Protein AF-B7R2S5-F1 (afdb_monomer)

Structure (mmCIF, N/CA/C/O backbone):
data_AF-B7R2S5-F1
#
_entry.id   AF-B7R2S5-F1
#
loop_
_atom_site.group_PDB
_atom_site.id
_atom_site.type_symbol
_atom_site.label_atom_id
_atom_site.label_alt_id
_atom_site.label_comp_id
_atom_site.label_asym_id
_atom_site.label_entity_id
_atom_site.label_seq_id
_atom_site.pdbx_PDB_ins_code
_atom_site.Cartn_x
_atom_site.Cartn_y
_atom_site.Cartn_z
_atom_site.occupancy
_atom_site.B_iso_or_equiv
_atom_site.auth_seq_id
_atom_site.auth_comp_id
_atom_site.auth_asym_id
_atom_site.auth_atom_id
_atom_site.pdbx_PDB_model_num
ATOM 1 N N . MET A 1 1 ? -10.921 -23.967 14.530 1.00 47.44 1 MET A N 1
ATOM 2 C CA . MET A 1 1 ? -10.074 -22.912 13.926 1.00 47.44 1 MET A CA 1
ATOM 3 C C . MET A 1 1 ? -9.802 -21.869 15.002 1.00 47.44 1 MET A C 1
ATOM 5 O O . MET A 1 1 ? -10.747 -21.519 15.691 1.00 47.44 1 MET A O 1
ATOM 9 N N . ARG A 1 2 ? -8.548 -21.442 15.227 1.00 53.00 2 ARG A N 1
ATOM 10 C CA . ARG A 1 2 ? -8.240 -20.373 16.201 1.00 53.00 2 ARG A CA 1
ATOM 11 C C . ARG A 1 2 ? -8.886 -19.071 15.722 1.00 53.00 2 ARG A C 1
ATOM 13 O O . ARG A 1 2 ? -8.655 -18.687 14.579 1.00 53.00 2 ARG A O 1
ATOM 20 N N . GLU A 1 3 ? -9.670 -18.413 16.570 1.00 68.69 3 GLU A N 1
ATOM 21 C CA . GLU A 1 3 ? -10.206 -17.089 16.256 1.00 68.69 3 GLU A CA 1
ATOM 22 C C . GLU A 1 3 ? -9.052 -16.096 16.074 1.00 68.69 3 GLU A C 1
ATOM 24 O O . GLU A 1 3 ? -8.161 -15.973 16.920 1.00 68.69 3 GLU A O 1
ATOM 29 N N . LEU A 1 4 ? -9.025 -15.430 14.919 1.00 73.31 4 LEU A N 1
ATOM 30 C CA . LEU A 1 4 ? -8.061 -14.374 14.638 1.00 73.31 4 LEU A CA 1
ATOM 31 C C . LEU A 1 4 ? -8.417 -13.150 15.474 1.00 73.31 4 LEU A C 1
ATOM 33 O O . LEU A 1 4 ? -9.534 -12.639 15.376 1.00 73.31 4 LEU A O 1
ATOM 37 N N . LYS A 1 5 ? -7.4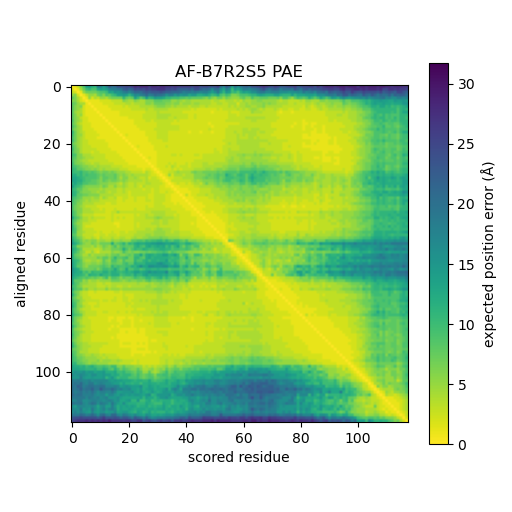42 -12.664 16.245 1.00 86.44 5 LYS A N 1
ATOM 38 C CA . LYS A 1 5 ? -7.582 -11.431 17.017 1.00 86.44 5 LYS A CA 1
ATOM 39 C C . LYS A 1 5 ? -7.958 -10.248 16.098 1.00 86.44 5 LYS A C 1
ATOM 41 O O . LYS A 1 5 ? -7.408 -10.176 14.989 1.00 86.44 5 LYS A O 1
ATOM 46 N N . PRO A 1 6 ? -8.843 -9.327 16.524 1.00 85.94 6 PRO A N 1
ATOM 47 C CA . PRO A 1 6 ? -9.245 -8.156 15.735 1.00 85.94 6 PRO A CA 1
ATOM 48 C C . PRO A 1 6 ? -8.066 -7.327 15.205 1.00 85.94 6 PRO A C 1
ATOM 50 O O . PRO A 1 6 ? -8.102 -6.837 14.078 1.00 85.94 6 PRO A O 1
ATOM 53 N N . GLU A 1 7 ? -6.965 -7.245 15.955 1.00 87.38 7 GLU A N 1
ATOM 54 C CA . GLU A 1 7 ? -5.748 -6.531 15.550 1.00 87.38 7 GLU A CA 1
ATOM 55 C C . GLU A 1 7 ? -5.102 -7.160 14.311 1.00 87.38 7 GLU A C 1
ATOM 57 O O . GLU A 1 7 ? -4.684 -6.454 13.392 1.00 87.38 7 GLU A O 1
ATOM 62 N N . ASN A 1 8 ? -5.067 -8.493 14.250 1.00 89.81 8 ASN A N 1
ATOM 63 C CA . ASN A 1 8 ? -4.498 -9.216 13.116 1.00 89.81 8 ASN A CA 1
ATOM 64 C C . ASN A 1 8 ? -5.384 -9.073 11.877 1.00 89.81 8 ASN A C 1
ATOM 66 O O . ASN A 1 8 ? -4.869 -8.898 10.774 1.00 89.81 8 ASN A O 1
ATOM 70 N N . LYS A 1 9 ? -6.711 -9.114 12.053 1.00 89.69 9 LYS A N 1
ATOM 71 C CA . LYS A 1 9 ? -7.673 -8.872 10.967 1.00 89.69 9 LYS A CA 1
ATOM 72 C C . LY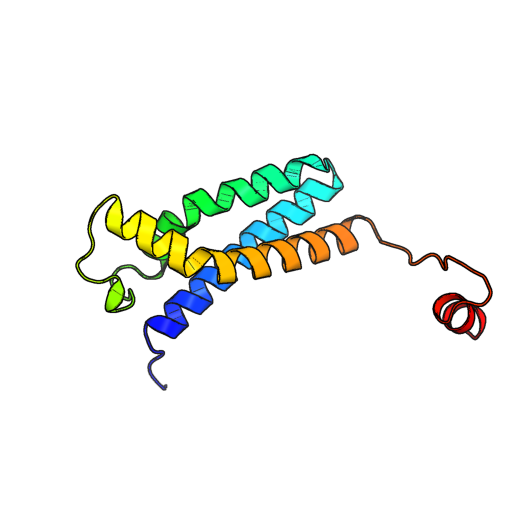S A 1 9 ? -7.519 -7.459 10.405 1.00 89.69 9 LYS A C 1
ATOM 74 O O . LYS A 1 9 ? -7.494 -7.284 9.186 1.00 89.69 9 LYS A O 1
ATOM 79 N N . PHE A 1 10 ? -7.347 -6.466 11.279 1.00 92.81 10 PHE A N 1
ATOM 80 C CA . PHE A 1 10 ? -7.081 -5.089 10.877 1.00 92.81 10 PHE A CA 1
ATOM 81 C C . PHE A 1 10 ? -5.782 -4.971 10.081 1.00 92.81 10 PHE A C 1
ATOM 83 O O . PHE A 1 10 ? -5.801 -4.455 8.965 1.00 92.81 10 PHE A O 1
ATOM 90 N N . ALA A 1 11 ? -4.675 -5.498 10.609 1.00 92.75 11 ALA A N 1
ATOM 91 C CA . ALA A 1 11 ? -3.382 -5.461 9.931 1.00 92.75 11 ALA A CA 1
ATOM 92 C C . ALA A 1 11 ? -3.450 -6.121 8.545 1.00 92.75 11 ALA A C 1
ATOM 94 O O . ALA A 1 11 ? -3.050 -5.513 7.557 1.00 92.75 11 ALA A O 1
ATOM 95 N N . LEU A 1 12 ? -4.046 -7.314 8.450 1.00 93.62 12 LEU A N 1
ATOM 96 C CA . LEU A 1 12 ? -4.241 -8.022 7.181 1.00 93.62 12 LEU A CA 1
ATOM 97 C C . LEU A 1 12 ? -5.079 -7.220 6.183 1.00 93.62 12 LEU A C 1
ATOM 99 O O . LEU A 1 12 ? -4.738 -7.168 5.005 1.00 93.62 12 LEU A O 1
ATOM 103 N N . THR A 1 13 ? -6.144 -6.564 6.644 1.00 94.56 13 THR A N 1
ATOM 104 C CA . THR A 1 13 ? -6.994 -5.718 5.791 1.00 94.56 13 THR A CA 1
ATOM 105 C C . THR A 1 13 ? -6.212 -4.524 5.246 1.00 94.56 13 THR A C 1
ATOM 107 O O . THR A 1 13 ? -6.308 -4.203 4.063 1.00 94.56 13 THR A O 1
ATOM 110 N N . VAL A 1 14 ? -5.393 -3.891 6.088 1.00 95.62 14 VAL A N 1
ATOM 111 C CA . VAL A 1 14 ? -4.525 -2.774 5.695 1.00 95.62 14 VAL A CA 1
ATOM 112 C C . VAL A 1 14 ? -3.463 -3.222 4.690 1.00 95.62 14 VAL A C 1
ATOM 114 O O . VAL A 1 14 ? -3.240 -2.535 3.694 1.00 95.62 14 VAL A O 1
ATOM 117 N N . TYR A 1 15 ? -2.834 -4.376 4.912 1.00 96.06 15 TYR A N 1
ATOM 118 C CA . TYR A 1 15 ? -1.846 -4.948 3.995 1.00 96.06 15 TYR A CA 1
ATOM 119 C C . TYR A 1 15 ? -2.462 -5.307 2.647 1.00 96.06 15 TYR A C 1
ATOM 121 O O . TYR A 1 15 ? -1.891 -4.987 1.606 1.00 96.06 15 TYR A O 1
ATOM 129 N N . LEU A 1 16 ? -3.652 -5.911 2.659 1.00 96.00 16 LEU A N 1
ATOM 130 C CA . LEU A 1 16 ? -4.411 -6.213 1.452 1.00 96.00 16 LEU A CA 1
ATOM 131 C C . LEU A 1 16 ? -4.721 -4.934 0.671 1.00 96.00 16 LEU A C 1
ATOM 133 O O . LEU A 1 16 ? -4.505 -4.891 -0.539 1.00 96.00 16 LEU A O 1
ATOM 137 N N . TRP A 1 17 ? -5.171 -3.880 1.357 1.00 96.69 17 TRP A N 1
ATOM 138 C CA . TRP A 1 17 ? -5.427 -2.598 0.710 1.00 96.69 17 TRP A CA 1
ATOM 139 C C . TRP A 1 17 ? -4.158 -1.999 0.107 1.00 96.69 17 TRP A C 1
ATOM 141 O O . TRP A 1 17 ? -4.169 -1.611 -1.057 1.00 96.69 17 TRP A O 1
ATOM 151 N N . GLY A 1 18 ? -3.055 -1.987 0.862 1.00 96.50 18 GLY A N 1
ATOM 152 C CA . GLY A 1 18 ? -1.756 -1.513 0.382 1.00 96.50 18 GLY A CA 1
ATOM 153 C C . GLY A 1 18 ? -1.263 -2.289 -0.840 1.00 96.50 18 GLY A C 1
ATOM 154 O O . GLY A 1 18 ? -0.757 -1.689 -1.783 1.00 96.50 18 GLY A O 1
ATOM 155 N N . ALA A 1 19 ? -1.469 -3.606 -0.874 1.00 96.75 19 ALA A N 1
ATOM 156 C CA . ALA A 1 19 ? -1.133 -4.429 -2.030 1.00 96.75 19 ALA A CA 1
ATOM 157 C C . ALA A 1 19 ? -1.984 -4.067 -3.257 1.00 96.75 19 ALA A C 1
ATOM 159 O O . ALA A 1 19 ? -1.431 -3.835 -4.329 1.00 96.75 19 ALA A O 1
ATOM 160 N N . ILE A 1 20 ? -3.309 -3.950 -3.103 1.00 95.81 20 ILE A N 1
ATOM 161 C CA . ILE A 1 20 ? -4.220 -3.573 -4.198 1.00 95.81 20 ILE A CA 1
ATOM 162 C C . ILE A 1 20 ? -3.849 -2.197 -4.755 1.00 95.81 20 ILE A C 1
ATOM 164 O O . ILE A 1 20 ? -3.660 -2.045 -5.964 1.00 95.81 20 ILE A O 1
ATOM 168 N N . THR A 1 21 ? -3.700 -1.192 -3.887 1.00 96.12 21 THR A N 1
ATOM 169 C CA . THR A 1 21 ? -3.336 0.161 -4.320 1.00 96.12 21 THR A CA 1
ATOM 170 C C . THR A 1 21 ? -1.941 0.190 -4.929 1.00 96.12 21 THR A C 1
ATOM 172 O O . THR A 1 21 ? -1.723 0.924 -5.888 1.00 96.12 21 THR A O 1
ATOM 175 N N . GLY A 1 22 ? -1.004 -0.614 -4.419 1.00 96.06 22 GLY A N 1
ATOM 176 C CA . GLY A 1 22 ? 0.348 -0.742 -4.958 1.00 96.06 22 GLY A CA 1
ATOM 177 C C . GLY A 1 22 ? 0.368 -1.346 -6.360 1.00 96.06 22 GLY A C 1
ATOM 178 O O . GLY A 1 22 ? 1.030 -0.810 -7.242 1.00 96.06 22 GLY A O 1
ATOM 179 N N . VAL A 1 23 ? -0.415 -2.397 -6.609 1.00 95.88 23 VAL A N 1
ATOM 180 C CA . VAL A 1 23 ? -0.548 -3.003 -7.945 1.00 95.88 23 VAL A CA 1
ATOM 181 C C . VAL A 1 23 ? -1.123 -2.002 -8.945 1.00 95.88 23 VAL A C 1
ATOM 183 O O . VAL A 1 23 ? -0.556 -1.824 -10.021 1.00 95.88 23 VAL A O 1
ATOM 186 N N . ILE A 1 24 ? -2.205 -1.305 -8.583 1.00 94.44 24 ILE A N 1
ATOM 187 C CA . ILE A 1 24 ? -2.822 -0.280 -9.442 1.00 94.44 24 ILE A CA 1
ATOM 188 C C . ILE A 1 24 ? -1.820 0.846 -9.734 1.00 94.44 24 ILE A C 1
ATOM 190 O O . ILE A 1 24 ? -1.631 1.228 -10.886 1.00 94.44 24 ILE A O 1
ATOM 194 N N . SER A 1 25 ? -1.152 1.342 -8.692 1.00 95.19 25 SER A N 1
ATOM 195 C CA . SER A 1 25 ? -0.122 2.380 -8.772 1.00 95.19 25 SER A CA 1
ATOM 196 C C . SER A 1 25 ? 1.010 1.981 -9.724 1.00 95.19 25 SER A C 1
ATOM 198 O O . SER A 1 25 ? 1.297 2.702 -10.676 1.00 95.19 25 SER A O 1
ATOM 200 N N . GLY A 1 26 ? 1.601 0.799 -9.524 1.00 94.12 26 GLY A N 1
ATOM 201 C CA . GLY A 1 26 ? 2.702 0.297 -10.345 1.00 94.12 26 GLY A CA 1
ATOM 202 C C . GLY A 1 26 ? 2.300 0.065 -11.800 1.00 94.12 26 GLY A C 1
ATOM 203 O O . GLY A 1 26 ? 3.025 0.485 -12.699 1.00 94.12 26 GLY A O 1
ATOM 204 N N . ALA A 1 27 ? 1.125 -0.526 -12.040 1.00 94.44 27 ALA A N 1
ATOM 205 C CA . ALA A 1 27 ? 0.619 -0.787 -13.388 1.00 94.44 27 ALA A CA 1
ATOM 206 C C . ALA A 1 27 ? 0.385 0.510 -14.178 1.00 94.44 27 ALA A C 1
ATOM 208 O O . ALA A 1 27 ? 0.774 0.611 -15.341 1.00 94.44 27 ALA A O 1
ATOM 209 N N . LEU A 1 28 ? -0.200 1.531 -13.544 1.00 93.94 28 LEU A N 1
ATOM 210 C CA . LEU A 1 28 ? -0.390 2.839 -14.175 1.00 93.94 28 LEU A CA 1
ATOM 211 C C . LEU A 1 28 ? 0.942 3.575 -14.389 1.00 93.94 28 LEU A C 1
ATOM 213 O O . LEU A 1 28 ? 1.113 4.269 -15.395 1.00 93.94 28 LEU A O 1
ATOM 217 N N . SER A 1 29 ? 1.904 3.399 -13.478 1.00 93.81 29 SER A N 1
ATOM 218 C CA . SER A 1 29 ? 3.232 4.010 -13.577 1.00 93.81 29 SER A CA 1
ATOM 219 C C . SER A 1 29 ? 4.065 3.524 -14.761 1.00 93.81 29 SER A C 1
ATOM 221 O O . SER A 1 29 ? 4.966 4.252 -15.177 1.00 93.81 29 SER A O 1
ATOM 223 N N . VAL A 1 30 ? 3.749 2.361 -15.343 1.00 91.62 30 VAL A N 1
ATOM 224 C CA . VAL A 1 30 ? 4.366 1.888 -16.597 1.00 91.62 30 VAL A CA 1
ATOM 225 C C . VAL A 1 30 ? 4.104 2.874 -17.741 1.00 91.62 30 VAL A C 1
ATOM 227 O O . VAL A 1 30 ? 4.993 3.139 -18.544 1.00 91.62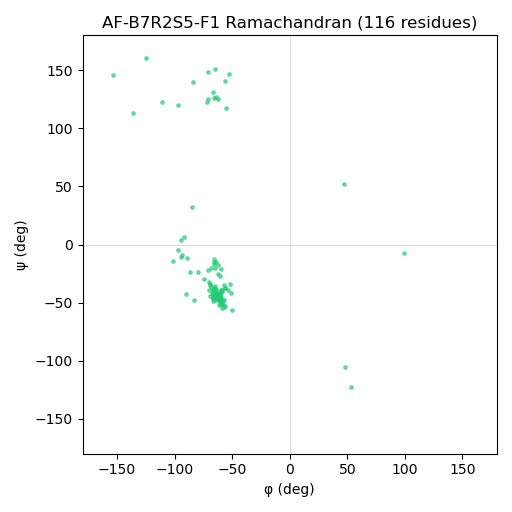 30 VAL A O 1
ATOM 230 N N . GLN A 1 31 ? 2.900 3.453 -17.798 1.00 90.38 31 GLN A N 1
ATOM 231 C CA . GLN A 1 31 ? 2.498 4.369 -18.871 1.00 90.38 31 GLN A CA 1
ATOM 232 C C . GLN A 1 31 ? 2.819 5.826 -18.538 1.00 90.38 31 GLN A C 1
ATOM 234 O O . GLN A 1 31 ? 3.295 6.578 -19.387 1.00 90.38 31 GLN A O 1
ATOM 239 N N . ASN A 1 32 ? 2.560 6.243 -17.298 1.00 91.19 32 ASN A N 1
ATOM 240 C CA . ASN A 1 32 ? 2.829 7.600 -16.846 1.00 91.19 32 ASN A CA 1
ATOM 241 C C . ASN A 1 32 ? 3.464 7.563 -15.464 1.00 91.19 32 ASN A C 1
ATOM 243 O O . ASN A 1 32 ? 2.797 7.249 -14.481 1.00 91.19 32 ASN A O 1
ATOM 247 N N . ARG A 1 33 ? 4.732 7.979 -15.370 1.00 84.38 33 ARG A N 1
ATOM 248 C CA . ARG A 1 33 ? 5.463 8.012 -14.099 1.00 84.38 33 ARG A CA 1
ATOM 249 C C . ARG A 1 33 ? 4.675 8.734 -13.010 1.00 84.38 33 ARG A C 1
ATOM 251 O O . ARG A 1 33 ? 4.596 8.207 -11.917 1.00 84.38 33 ARG A O 1
ATOM 258 N N . ALA A 1 34 ? 4.011 9.854 -13.294 1.00 88.31 34 ALA A N 1
ATOM 259 C CA . ALA A 1 34 ? 3.251 10.605 -12.289 1.00 88.31 34 ALA A CA 1
ATOM 260 C C . ALA A 1 34 ? 2.028 9.855 -11.716 1.00 88.31 34 ALA A C 1
ATOM 262 O O . ALA A 1 34 ? 1.478 10.271 -10.697 1.00 88.31 34 ALA A O 1
ATOM 263 N N . ALA A 1 35 ? 1.611 8.736 -12.318 1.00 87.88 35 ALA A N 1
ATOM 264 C CA . ALA A 1 35 ? 0.463 7.960 -11.860 1.00 87.88 35 ALA A CA 1
ATOM 265 C C . ALA A 1 35 ? 0.655 7.317 -10.475 1.00 87.88 35 ALA A C 1
ATOM 267 O O . ALA A 1 35 ? -0.340 6.995 -9.825 1.00 87.88 35 ALA A O 1
ATOM 268 N N . TRP A 1 36 ? 1.891 7.215 -9.964 1.00 86.38 36 TRP A N 1
ATOM 269 C CA . TRP A 1 36 ? 2.117 6.747 -8.590 1.00 86.38 36 TRP A CA 1
ATOM 270 C C . TRP A 1 36 ? 1.442 7.665 -7.556 1.00 86.38 36 TRP A C 1
ATOM 272 O O . TRP A 1 36 ? 1.022 7.205 -6.496 1.00 86.38 36 TRP A O 1
ATOM 282 N N . VAL A 1 37 ? 1.254 8.952 -7.882 1.00 91.31 37 VAL A N 1
ATOM 283 C CA . VAL A 1 37 ? 0.534 9.914 -7.033 1.00 91.31 37 VAL A CA 1
ATOM 284 C C . VAL A 1 37 ? -0.948 9.548 -6.916 1.00 91.31 37 VAL A C 1
ATOM 286 O O . VAL A 1 37 ? -1.512 9.652 -5.831 1.00 91.31 37 VAL A O 1
ATOM 289 N N . LEU A 1 38 ? -1.576 9.056 -7.992 1.00 88.62 38 LEU A N 1
ATOM 290 C CA . LEU A 1 38 ? -2.960 8.564 -7.938 1.00 88.62 38 LEU A CA 1
ATOM 291 C C . LEU A 1 38 ? -3.066 7.357 -7.004 1.00 88.62 38 LEU A C 1
ATOM 293 O O . LEU A 1 38 ? -3.966 7.299 -6.171 1.00 88.62 38 LEU A O 1
ATOM 297 N N . GLY A 1 39 ? -2.101 6.438 -7.088 1.00 87.38 39 GLY A N 1
ATOM 298 C CA . GLY A 1 39 ? -1.977 5.322 -6.154 1.00 87.38 39 GLY A CA 1
ATOM 299 C C . GLY A 1 39 ? -1.819 5.777 -4.702 1.00 87.38 39 GLY A C 1
ATOM 300 O O . GLY A 1 39 ? -2.446 5.211 -3.809 1.00 87.38 39 GLY A O 1
ATOM 301 N N . ALA A 1 40 ? -1.042 6.838 -4.466 1.00 90.62 40 ALA A N 1
ATOM 302 C CA . ALA A 1 40 ? -0.862 7.408 -3.136 1.00 90.62 40 ALA A CA 1
ATOM 303 C C . ALA A 1 40 ? -2.152 8.043 -2.584 1.00 90.62 40 ALA A C 1
ATOM 305 O O . ALA A 1 40 ? -2.479 7.872 -1.409 1.00 90.62 40 ALA A O 1
ATOM 306 N N . LEU A 1 41 ? -2.929 8.725 -3.433 1.00 94.00 41 LEU A N 1
ATOM 307 C CA . LEU A 1 41 ? -4.212 9.329 -3.053 1.00 94.00 41 LEU A CA 1
ATOM 308 C C . LEU A 1 41 ? -5.249 8.289 -2.598 1.00 94.00 41 LEU A C 1
ATOM 310 O O . LEU A 1 41 ? -6.105 8.609 -1.771 1.00 94.00 41 LEU A O 1
ATOM 314 N N . MET A 1 42 ? -5.138 7.034 -3.048 1.00 93.25 42 MET A N 1
ATOM 315 C CA . MET A 1 42 ? -6.008 5.936 -2.603 1.00 93.25 42 MET A CA 1
ATOM 316 C C . MET A 1 42 ? -5.888 5.641 -1.100 1.00 93.25 42 MET A C 1
ATOM 318 O O . MET A 1 42 ? -6.803 5.057 -0.514 1.00 93.25 42 MET A O 1
ATOM 322 N N . PHE A 1 43 ? -4.820 6.097 -0.436 1.00 94.81 43 PHE A N 1
ATOM 323 C CA . PHE A 1 43 ? -4.710 6.027 1.020 1.00 94.81 43 PHE A CA 1
ATOM 324 C C . PHE A 1 43 ? -5.862 6.739 1.735 1.00 94.81 43 PHE A C 1
A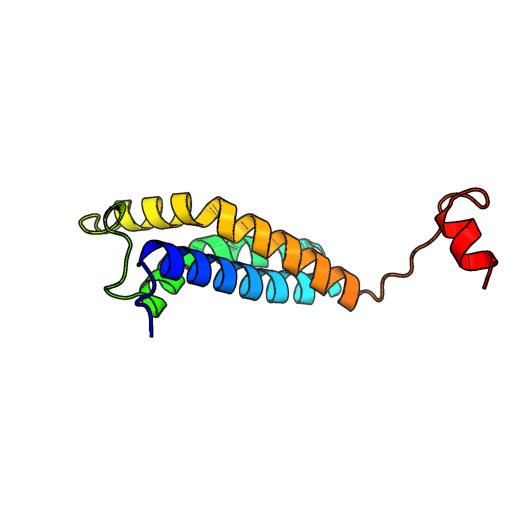TOM 326 O O . PHE A 1 43 ? -6.331 6.269 2.771 1.00 94.81 43 PHE A O 1
ATOM 333 N N . LEU A 1 44 ? -6.369 7.842 1.177 1.00 93.88 44 LEU A N 1
ATOM 334 C CA . LEU A 1 44 ? -7.452 8.621 1.784 1.00 93.88 44 LEU A CA 1
ATOM 335 C C . LEU A 1 44 ? -8.783 7.859 1.843 1.00 93.88 44 LEU A C 1
ATOM 337 O O . LEU A 1 44 ? -9.687 8.283 2.563 1.00 93.88 44 LEU A O 1
ATOM 341 N N . ILE A 1 45 ? -8.886 6.756 1.095 1.00 94.00 45 ILE A N 1
ATOM 342 C CA . ILE A 1 45 ? -10.048 5.863 1.012 1.00 94.00 45 ILE A CA 1
ATOM 343 C C . ILE A 1 45 ? -9.870 4.645 1.942 1.00 94.00 45 ILE A C 1
ATOM 345 O O . ILE A 1 45 ? -10.795 3.856 2.127 1.00 94.00 45 ILE A O 1
ATOM 349 N N . THR A 1 46 ? -8.709 4.498 2.595 1.00 93.06 46 THR A N 1
ATOM 350 C CA . THR A 1 46 ? -8.412 3.358 3.483 1.00 93.06 46 THR A CA 1
ATOM 351 C C . THR A 1 46 ? -9.447 3.211 4.593 1.00 93.06 46 THR A C 1
ATOM 353 O O . THR A 1 46 ? -9.820 2.091 4.926 1.00 93.06 46 THR A O 1
ATOM 356 N N . ASP A 1 47 ? -9.959 4.312 5.151 1.00 92.25 47 ASP A N 1
ATOM 357 C CA . ASP A 1 47 ? -10.969 4.231 6.207 1.00 92.25 47 ASP A CA 1
ATOM 358 C C . ASP A 1 47 ? -12.284 3.613 5.717 1.00 92.25 47 ASP A C 1
ATOM 360 O O . ASP A 1 47 ? -12.878 2.802 6.425 1.00 92.25 47 ASP A O 1
ATOM 364 N N . VAL A 1 48 ? -12.695 3.930 4.487 1.00 92.38 48 VAL A N 1
ATOM 365 C CA . VAL A 1 48 ? -13.883 3.350 3.850 1.00 92.38 48 VAL A CA 1
ATOM 366 C C . VAL A 1 48 ? -13.669 1.861 3.597 1.00 92.38 48 VAL A C 1
ATOM 368 O O . VAL A 1 48 ? -14.527 1.052 3.942 1.00 92.38 48 VAL A O 1
ATOM 371 N N . PHE A 1 49 ? -12.507 1.486 3.055 1.00 93.50 49 PHE A N 1
ATOM 372 C CA . PHE A 1 49 ? -12.175 0.091 2.764 1.00 93.50 49 PHE A CA 1
ATOM 373 C C . PHE A 1 49 ? -12.129 -0.772 4.032 1.00 93.50 49 PHE A C 1
ATOM 375 O O . PHE A 1 49 ? -12.756 -1.829 4.098 1.00 93.50 49 PHE A O 1
ATOM 382 N N . VAL A 1 50 ? -11.438 -0.296 5.070 1.00 91.81 50 VAL A N 1
ATOM 383 C CA . VAL A 1 50 ? -11.317 -0.995 6.355 1.00 91.81 50 VAL A CA 1
ATOM 384 C C . VAL A 1 50 ? -12.687 -1.196 7.000 1.00 91.81 50 VAL A C 1
ATOM 386 O O . VAL A 1 50 ? -12.991 -2.301 7.444 1.00 91.81 50 VAL A O 1
ATOM 389 N N . ARG A 1 51 ? -13.541 -0.164 7.013 1.00 90.38 51 ARG A N 1
ATOM 390 C CA . ARG A 1 51 ? -14.903 -0.262 7.563 1.00 90.38 51 ARG A CA 1
ATOM 391 C C . ARG A 1 51 ? -15.787 -1.209 6.756 1.00 90.38 51 ARG A C 1
ATOM 393 O O . ARG A 1 51 ? -16.563 -1.952 7.346 1.00 90.38 51 ARG A O 1
ATOM 400 N N . ALA A 1 52 ? -15.658 -1.213 5.430 1.00 92.31 52 ALA A N 1
ATOM 401 C CA . ALA A 1 52 ? -16.430 -2.101 4.566 1.00 92.31 52 ALA A CA 1
ATOM 402 C C . ALA A 1 52 ? -16.100 -3.585 4.805 1.00 92.31 52 ALA A C 1
ATOM 404 O O . ALA A 1 52 ? -17.007 -4.418 4.791 1.00 92.31 52 ALA A O 1
ATOM 405 N N . ILE A 1 53 ? -14.824 -3.910 5.048 1.00 91.94 53 ILE A N 1
ATOM 406 C CA . ILE A 1 53 ? -14.374 -5.291 5.273 1.00 91.94 53 ILE A CA 1
ATOM 407 C C . ILE A 1 53 ? -14.578 -5.741 6.721 1.00 91.94 53 ILE A C 1
ATOM 409 O O . ILE A 1 53 ? -15.090 -6.836 6.942 1.00 91.94 53 ILE A O 1
ATOM 413 N N . LEU A 1 54 ? -14.179 -4.928 7.702 1.00 87.00 54 LEU A N 1
ATOM 414 C CA . LEU A 1 54 ? -14.188 -5.341 9.109 1.00 87.00 54 LEU A CA 1
ATOM 415 C C . LEU A 1 54 ? -15.525 -5.098 9.803 1.00 87.00 54 LEU A C 1
ATOM 417 O O . LEU A 1 54 ? -15.810 -5.797 10.767 1.00 87.00 54 LEU A O 1
ATOM 421 N N . LYS A 1 55 ? -16.352 -4.159 9.325 1.00 84.62 55 LYS A N 1
ATOM 422 C CA . LYS A 1 55 ? -17.636 -3.790 9.945 1.00 84.62 55 LYS A CA 1
ATOM 423 C C . LYS A 1 55 ? -17.487 -3.567 11.463 1.00 84.62 55 LYS A C 1
ATOM 425 O O . LYS A 1 55 ? -16.899 -2.563 11.858 1.00 84.62 55 LYS A O 1
ATOM 430 N N . ASP A 1 56 ? -17.954 -4.515 12.279 1.00 77.31 56 ASP A N 1
ATOM 431 C CA . ASP A 1 56 ? -17.966 -4.460 13.750 1.00 77.31 56 ASP A CA 1
ATOM 432 C C . ASP A 1 56 ? -16.689 -5.029 14.407 1.00 77.31 56 ASP A C 1
ATOM 434 O O . ASP A 1 56 ? -16.433 -4.823 15.595 1.00 77.31 56 ASP A O 1
ATOM 438 N N . ASP A 1 57 ? -15.846 -5.714 13.631 1.00 82.69 57 ASP A N 1
ATOM 439 C CA . ASP A 1 57 ? -14.633 -6.417 14.073 1.00 82.69 57 ASP A CA 1
ATOM 440 C C . ASP A 1 57 ? -13.400 -5.488 14.156 1.00 82.69 57 ASP A C 1
ATOM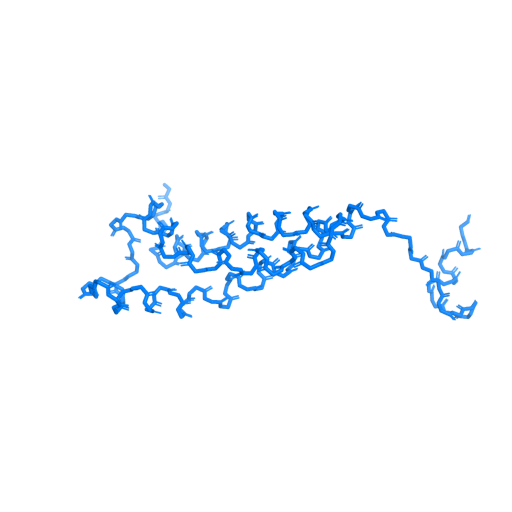 442 O O . ASP A 1 57 ? -12.256 -5.878 13.907 1.00 82.69 57 ASP A O 1
ATOM 446 N N . LEU A 1 58 ? -13.631 -4.218 14.495 1.00 83.38 58 LEU A N 1
ATOM 447 C CA . LEU A 1 58 ? -12.575 -3.231 14.709 1.00 83.38 58 LEU A CA 1
ATOM 448 C C . LEU A 1 58 ? -11.798 -3.525 16.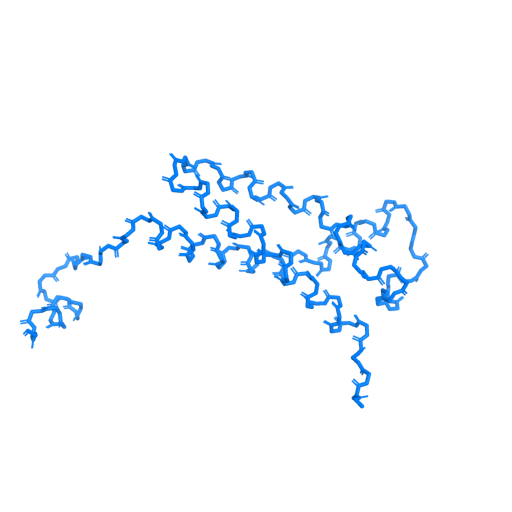012 1.00 83.38 58 LEU A C 1
ATOM 450 O O . LEU A 1 58 ? -12.382 -4.026 16.972 1.00 83.38 58 LEU A O 1
ATOM 454 N N . PRO A 1 59 ? -10.496 -3.199 16.088 1.00 84.50 59 PRO A N 1
ATOM 455 C CA . PRO A 1 59 ? -9.720 -3.236 17.333 1.00 84.50 59 PRO A CA 1
ATOM 456 C C . PRO A 1 59 ? -10.379 -2.438 18.469 1.00 84.50 59 PRO A C 1
ATOM 458 O O . PRO A 1 59 ? -10.957 -1.384 18.206 1.00 84.50 59 PRO A O 1
ATOM 461 N N . GLU A 1 60 ? -10.240 -2.881 19.724 1.00 81.62 60 GLU A N 1
ATOM 462 C CA . GLU A 1 60 ? -10.866 -2.226 20.894 1.00 81.62 60 GLU A CA 1
ATOM 463 C C . GLU A 1 60 ? -10.498 -0.745 21.031 1.00 81.62 60 GLU A C 1
ATOM 465 O O . GLU A 1 60 ? -11.360 0.072 21.319 1.00 81.62 60 GLU A O 1
ATOM 470 N N . GLU A 1 61 ? -9.256 -0.377 20.714 1.00 80.19 61 GLU A N 1
ATOM 471 C CA . GLU A 1 61 ? -8.775 1.015 20.714 1.00 80.19 61 GLU A CA 1
ATOM 472 C C . GLU A 1 61 ? -9.540 1.942 19.750 1.00 80.19 61 GLU A C 1
ATOM 474 O O . GLU A 1 61 ? -9.480 3.164 19.869 1.00 80.19 61 GLU A O 1
ATOM 479 N N . LEU A 1 62 ? -10.201 1.365 18.744 1.00 82.62 62 LEU A N 1
ATOM 480 C CA . LEU A 1 62 ? -11.003 2.082 17.756 1.00 82.62 62 LEU A CA 1
ATOM 481 C C . LEU A 1 62 ? -12.503 1.982 18.063 1.00 82.62 62 LEU A C 1
ATOM 483 O O . LEU A 1 62 ? -13.288 2.748 17.502 1.00 82.62 62 LEU A O 1
ATOM 487 N N . LYS A 1 63 ? -12.913 1.062 18.948 1.00 78.06 63 LYS A N 1
ATOM 488 C CA . LYS A 1 63 ? -14.302 0.935 19.393 1.00 78.06 63 LYS A CA 1
ATOM 489 C C . LYS A 1 63 ? -14.631 2.114 20.313 1.00 78.06 63 LYS A C 1
ATOM 491 O O . LYS A 1 63 ? -13.961 2.336 21.313 1.00 78.06 63 LYS A O 1
ATOM 496 N N . GLY A 1 64 ? -15.662 2.880 19.959 1.00 75.56 64 GLY A N 1
ATOM 497 C CA . GLY A 1 64 ? -16.106 4.062 20.713 1.00 75.56 64 GLY A CA 1
ATOM 498 C C . GLY A 1 64 ? -15.631 5.407 20.153 1.00 75.56 64 GLY A C 1
ATOM 499 O O . GLY A 1 64 ? -16.102 6.443 20.609 1.00 75.56 64 GLY A O 1
ATOM 500 N N . LEU A 1 65 ? -14.757 5.413 19.140 1.00 82.12 65 LEU A N 1
ATOM 501 C CA . LEU A 1 65 ? -14.481 6.618 18.357 1.00 82.12 65 LEU A CA 1
ATOM 502 C C . LEU A 1 65 ? -15.540 6.772 17.260 1.00 82.12 65 LEU A C 1
ATOM 504 O O . LEU A 1 65 ? -15.884 5.802 16.582 1.00 82.12 65 LEU A O 1
ATOM 508 N N . GLU A 1 66 ? -16.000 7.999 17.013 1.00 78.19 66 GLU A N 1
ATOM 509 C CA . GLU A 1 66 ? -17.013 8.285 15.992 1.00 78.19 66 GLU A CA 1
ATOM 510 C C . GLU A 1 66 ? -16.559 9.340 14.973 1.00 78.19 66 GLU A C 1
ATOM 512 O O . GLU A 1 66 ? -15.606 10.101 15.168 1.00 78.19 66 GLU A O 1
ATOM 517 N N . GLY A 1 67 ? -17.232 9.355 13.818 1.00 82.50 67 GLY A N 1
ATOM 518 C CA . GLY A 1 67 ? -17.055 10.375 12.784 1.00 82.50 67 GLY A CA 1
ATOM 519 C C . GLY A 1 67 ? -15.601 10.578 12.333 1.00 82.50 67 GLY A C 1
ATOM 520 O O . GLY A 1 67 ? -14.947 9.655 11.830 1.00 82.50 67 GLY A O 1
ATOM 521 N N . LYS A 1 68 ? -15.115 11.822 12.472 1.00 83.31 68 LYS A N 1
ATOM 522 C CA . LYS A 1 68 ? -13.771 12.252 12.048 1.00 83.31 68 LYS A CA 1
ATOM 523 C C . LYS A 1 68 ? -12.652 11.667 12.910 1.00 83.31 68 LYS A C 1
ATOM 525 O O . LYS A 1 68 ? -11.576 11.410 12.373 1.00 83.31 68 LYS A O 1
ATOM 530 N N . GLU A 1 69 ? -12.891 11.437 14.198 1.00 85.75 69 GLU A N 1
ATOM 531 C CA . GLU A 1 69 ? -11.868 10.913 15.109 1.00 85.75 69 GLU A CA 1
ATOM 532 C C . GLU A 1 69 ? -11.537 9.460 14.777 1.00 85.75 69 GLU A C 1
ATOM 534 O O . GLU A 1 69 ? -10.365 9.119 14.613 1.00 85.75 69 GLU A O 1
ATOM 539 N N . LEU A 1 70 ? -12.563 8.639 14.524 1.00 87.50 70 LEU A N 1
ATOM 540 C CA . LEU A 1 70 ? -12.383 7.262 14.062 1.00 87.50 70 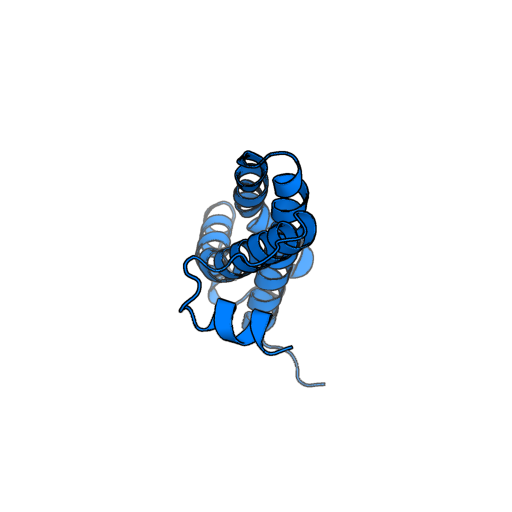LEU A CA 1
ATOM 541 C C . LEU A 1 70 ? -11.637 7.204 12.726 1.00 87.50 70 LEU A C 1
ATOM 543 O O . LEU A 1 70 ? -10.733 6.391 12.548 1.00 87.50 70 LEU A O 1
ATOM 547 N N . ARG A 1 71 ? -11.984 8.084 11.775 1.00 88.25 71 ARG A N 1
ATOM 548 C CA . ARG A 1 71 ? -11.278 8.161 10.487 1.00 88.25 71 ARG A CA 1
ATOM 549 C C . ARG A 1 71 ? -9.800 8.498 10.684 1.00 88.25 71 ARG A C 1
ATOM 551 O O . ARG A 1 71 ? -8.943 7.816 10.129 1.00 88.25 71 ARG A O 1
ATOM 558 N N . GLY A 1 72 ? -9.497 9.515 11.488 1.00 90.25 72 GLY A N 1
ATOM 559 C CA . GLY A 1 72 ? -8.120 9.904 11.789 1.00 90.25 72 GLY A CA 1
ATOM 560 C C . GLY A 1 72 ? -7.330 8.790 12.478 1.00 90.25 72 GLY A C 1
ATOM 561 O O . GLY A 1 72 ? -6.185 8.534 12.105 1.00 90.25 72 GLY A O 1
ATOM 562 N N . ALA A 1 73 ? -7.945 8.094 13.436 1.00 91.94 73 ALA A N 1
ATOM 563 C CA . ALA A 1 73 ? -7.324 6.988 14.155 1.00 91.94 73 ALA A CA 1
ATOM 564 C C . ALA A 1 73 ? -7.029 5.789 13.237 1.00 91.94 73 ALA A C 1
ATOM 566 O O . ALA A 1 73 ? -5.909 5.275 13.255 1.00 91.94 73 ALA A O 1
ATOM 567 N N . ILE A 1 74 ? -7.976 5.403 12.369 1.00 92.00 74 ILE A N 1
ATOM 568 C CA . ILE A 1 74 ? -7.767 4.348 11.364 1.00 92.00 74 ILE A CA 1
ATOM 569 C C . ILE A 1 74 ? -6.616 4.722 10.432 1.00 92.00 74 ILE A C 1
ATOM 571 O O . ILE A 1 74 ? -5.707 3.918 10.250 1.00 92.00 74 ILE A O 1
ATOM 575 N N . LEU A 1 75 ? -6.619 5.936 9.870 1.00 93.44 75 LEU A N 1
ATOM 576 C CA . LEU A 1 75 ? -5.574 6.366 8.939 1.00 93.44 75 LEU A CA 1
ATOM 577 C C . LEU A 1 75 ? -4.195 6.377 9.606 1.00 93.44 75 LEU A C 1
ATOM 579 O O . LEU A 1 75 ? -3.249 5.829 9.051 1.00 93.44 75 LEU A O 1
ATOM 583 N N . ARG A 1 76 ? -4.068 6.921 10.821 1.00 93.50 76 ARG A N 1
ATOM 584 C CA . ARG A 1 76 ? -2.791 6.924 11.557 1.00 93.50 76 ARG A CA 1
ATOM 585 C C . ARG A 1 76 ? -2.285 5.511 11.843 1.00 93.50 76 ARG A C 1
ATOM 587 O O . ARG A 1 76 ? -1.108 5.244 11.620 1.00 93.50 76 ARG A O 1
ATOM 594 N N . LYS A 1 77 ? -3.165 4.608 12.293 1.00 93.44 77 LYS A N 1
ATOM 595 C CA . LYS A 1 77 ? -2.808 3.211 12.592 1.00 93.44 77 LYS A CA 1
ATOM 596 C C . LYS A 1 77 ? -2.467 2.423 11.323 1.00 93.44 77 LYS A C 1
ATOM 598 O O . LYS A 1 77 ? -1.555 1.603 11.337 1.00 93.44 77 LYS A O 1
ATOM 603 N N . ALA A 1 78 ? -3.165 2.693 10.222 1.00 94.00 78 ALA A N 1
ATOM 604 C CA . ALA A 1 78 ? -2.961 2.024 8.943 1.00 94.00 78 ALA A CA 1
ATOM 605 C C . ALA A 1 78 ? -1.756 2.560 8.155 1.00 94.00 78 ALA A C 1
ATOM 607 O O . ALA A 1 78 ? -1.229 1.822 7.329 1.00 94.00 78 ALA A O 1
ATOM 608 N N . PHE A 1 79 ? -1.309 3.800 8.393 1.00 95.69 79 PHE A N 1
ATOM 609 C CA . PHE A 1 79 ? -0.343 4.502 7.539 1.00 95.69 79 PHE A CA 1
ATOM 610 C C . PHE A 1 79 ? 0.908 3.681 7.229 1.00 95.69 79 PHE A C 1
ATOM 612 O O . PHE A 1 79 ? 1.185 3.432 6.063 1.00 95.69 79 PHE A O 1
ATOM 619 N N . TRP A 1 80 ? 1.637 3.216 8.246 1.00 95.44 80 TRP A N 1
ATOM 620 C CA . TRP A 1 80 ? 2.893 2.493 8.024 1.00 95.44 80 TRP A CA 1
ATOM 621 C C . TRP A 1 80 ? 2.686 1.131 7.368 1.00 95.44 80 TRP A C 1
ATOM 623 O O . TRP A 1 80 ? 3.428 0.769 6.457 1.00 95.44 80 TRP A O 1
ATOM 633 N N . GLY A 1 81 ? 1.659 0.393 7.794 1.00 93.94 81 GLY A N 1
ATOM 634 C CA . GLY A 1 81 ? 1.333 -0.899 7.196 1.00 93.94 81 GLY A CA 1
ATOM 635 C C . GLY A 1 81 ? 0.937 -0.762 5.728 1.00 93.94 81 GLY A C 1
ATOM 636 O O . GLY A 1 81 ? 1.437 -1.490 4.877 1.00 93.94 81 GLY A O 1
ATOM 637 N N . TRP A 1 82 ? 0.087 0.217 5.425 1.00 96.94 82 TRP A N 1
ATOM 638 C CA . TRP A 1 82 ? -0.344 0.516 4.069 1.00 96.94 82 TRP A CA 1
ATOM 639 C C . TRP A 1 82 ? 0.816 1.032 3.212 1.00 96.94 82 TRP A 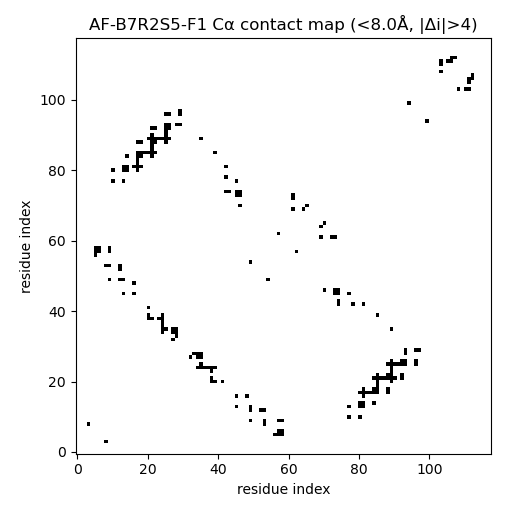C 1
ATOM 641 O O . TRP A 1 82 ? 1.033 0.511 2.124 1.00 96.94 82 TRP A O 1
ATOM 651 N N . PHE A 1 83 ? 1.588 2.006 3.702 1.00 96.75 83 PHE A N 1
ATOM 652 C CA . PHE A 1 83 ? 2.650 2.681 2.952 1.00 96.75 83 PHE A CA 1
ATOM 653 C C . PHE A 1 83 ? 3.741 1.711 2.503 1.00 96.75 83 PHE A C 1
ATOM 655 O O . PHE A 1 83 ? 4.141 1.737 1.341 1.00 96.75 83 PHE A O 1
ATOM 662 N N . LEU A 1 84 ? 4.192 0.824 3.396 1.00 96.38 84 LEU A N 1
ATOM 663 C CA . LEU A 1 84 ? 5.227 -0.157 3.071 1.00 96.38 84 LEU A CA 1
ATOM 664 C C . LEU A 1 84 ? 4.745 -1.164 2.021 1.00 96.38 84 LEU A C 1
ATOM 666 O O . LEU A 1 84 ? 5.473 -1.451 1.072 1.00 96.38 84 LEU A O 1
ATOM 670 N N . PHE A 1 85 ? 3.510 -1.656 2.151 1.00 96.44 85 PHE A N 1
ATOM 671 C CA . PHE A 1 85 ? 2.920 -2.567 1.168 1.00 96.44 85 PHE A CA 1
ATOM 672 C C . PHE A 1 85 ? 2.681 -1.876 -0.174 1.00 96.44 85 PHE A C 1
ATOM 674 O O . PHE A 1 85 ? 3.054 -2.410 -1.215 1.00 96.44 85 PHE A O 1
ATOM 681 N N . TRP A 1 86 ? 2.117 -0.670 -0.155 1.00 96.75 86 TRP A N 1
ATOM 682 C CA . TRP A 1 86 ? 1.890 0.130 -1.350 1.00 96.75 86 TRP A CA 1
ATOM 683 C C . TRP A 1 86 ? 3.193 0.398 -2.101 1.00 96.75 86 TRP A C 1
ATOM 685 O O . TRP A 1 86 ? 3.251 0.169 -3.309 1.00 96.75 86 TRP A O 1
ATOM 695 N N . LEU A 1 87 ? 4.253 0.818 -1.406 1.00 95.69 87 LEU A N 1
ATOM 696 C CA . LEU A 1 87 ? 5.548 1.103 -2.019 1.00 95.69 87 LEU A CA 1
ATOM 697 C C . LEU A 1 87 ? 6.185 -0.169 -2.588 1.00 95.69 87 LEU A C 1
ATOM 699 O O . LEU A 1 87 ? 6.626 -0.165 -3.738 1.00 95.69 87 LEU A O 1
ATOM 703 N N . TYR A 1 88 ? 6.174 -1.263 -1.821 1.00 96.25 88 TYR A N 1
ATOM 704 C CA . TYR A 1 88 ? 6.695 -2.555 -2.262 1.00 96.25 88 TYR A CA 1
ATOM 705 C C . TYR A 1 88 ? 6.003 -3.039 -3.542 1.00 96.25 88 TYR A C 1
ATOM 707 O O . TYR A 1 88 ? 6.669 -3.293 -4.545 1.00 96.25 88 TYR A O 1
ATOM 715 N N . PHE A 1 89 ? 4.669 -3.111 -3.540 1.00 96.88 89 PHE A N 1
ATOM 716 C CA . PHE A 1 89 ? 3.913 -3.592 -4.696 1.00 96.88 89 PHE A CA 1
ATOM 717 C C . PHE A 1 89 ? 3.977 -2.624 -5.879 1.00 96.88 89 PHE A C 1
ATOM 719 O O . PHE A 1 89 ? 4.073 -3.084 -7.012 1.00 96.88 89 PHE A O 1
ATOM 726 N N . THR A 1 90 ? 4.005 -1.307 -5.646 1.00 96.12 90 THR A N 1
ATOM 727 C CA . THR A 1 90 ? 4.204 -0.319 -6.721 1.00 96.12 90 THR A CA 1
ATOM 728 C C . THR A 1 90 ? 5.513 -0.581 -7.453 1.00 96.12 90 THR A C 1
ATOM 730 O O . THR A 1 90 ? 5.514 -0.698 -8.675 1.00 96.12 90 THR A O 1
ATOM 733 N N . MET A 1 91 ? 6.620 -0.716 -6.716 1.00 94.44 91 MET A N 1
ATOM 734 C CA . MET A 1 91 ? 7.937 -0.955 -7.307 1.00 94.44 91 MET A CA 1
ATOM 735 C C . MET A 1 91 ? 8.016 -2.318 -7.985 1.00 94.44 91 MET A C 1
ATOM 737 O O . MET A 1 91 ? 8.546 -2.410 -9.089 1.00 94.44 91 MET A O 1
ATOM 741 N N . LEU A 1 92 ? 7.463 -3.361 -7.361 1.00 95.50 92 LEU A N 1
ATOM 742 C CA . LEU A 1 92 ? 7.424 -4.704 -7.931 1.00 95.50 92 LEU A CA 1
ATOM 743 C C . LEU A 1 92 ? 6.685 -4.709 -9.275 1.00 95.50 92 LEU A C 1
ATOM 745 O O . LEU A 1 92 ? 7.252 -5.120 -10.284 1.00 95.50 92 LEU A O 1
ATOM 749 N N . VAL A 1 93 ? 5.444 -4.214 -9.302 1.00 95.38 93 VAL A N 1
ATOM 750 C CA . VAL A 1 93 ? 4.615 -4.206 -10.515 1.00 95.38 93 VAL A CA 1
ATOM 751 C C . VAL A 1 93 ? 5.205 -3.293 -11.581 1.00 95.38 93 VAL A C 1
ATOM 753 O O . VAL A 1 93 ? 5.234 -3.672 -12.747 1.00 95.38 93 VAL A O 1
ATOM 756 N N . TYR A 1 94 ? 5.732 -2.129 -11.199 1.00 94.19 94 TYR A N 1
ATOM 757 C CA . TYR A 1 94 ? 6.420 -1.246 -12.135 1.00 94.19 94 TYR A CA 1
ATOM 758 C C . TYR A 1 94 ? 7.646 -1.924 -12.760 1.00 94.19 94 TYR A C 1
ATOM 760 O O . TYR A 1 94 ? 7.792 -1.902 -13.976 1.00 94.19 94 TYR A O 1
ATOM 768 N N . THR A 1 95 ? 8.494 -2.572 -11.951 1.00 92.94 95 THR A N 1
ATOM 769 C CA . THR A 1 95 ? 9.715 -3.259 -12.416 1.00 92.94 95 THR A CA 1
ATOM 770 C C . THR A 1 95 ? 9.389 -4.392 -13.382 1.00 92.94 95 THR A C 1
ATOM 772 O O . THR A 1 95 ? 10.051 -4.525 -14.411 1.00 92.94 95 THR A O 1
ATOM 775 N N . VAL A 1 96 ? 8.353 -5.179 -13.070 1.00 94.06 96 VAL A N 1
ATOM 776 C CA . VAL A 1 96 ? 7.839 -6.223 -13.965 1.00 94.06 96 VAL A CA 1
ATOM 777 C C . VAL A 1 96 ? 7.287 -5.600 -15.248 1.00 94.06 96 VAL A C 1
ATOM 779 O O . VAL A 1 96 ? 7.582 -6.080 -16.332 1.00 94.06 96 VAL A O 1
ATOM 782 N N . GLY A 1 97 ? 6.530 -4.507 -15.147 1.00 91.69 97 GLY A N 1
ATOM 783 C CA . GLY A 1 97 ? 5.880 -3.873 -16.293 1.00 91.69 97 GLY A CA 1
ATOM 784 C C . GLY A 1 97 ? 6.817 -3.157 -17.269 1.00 91.69 97 GLY A C 1
ATOM 785 O O . GLY A 1 97 ? 6.440 -2.969 -18.421 1.00 91.69 97 GLY A O 1
ATOM 786 N N . ILE A 1 98 ? 8.018 -2.757 -16.841 1.00 92.00 98 ILE A N 1
ATOM 787 C CA . ILE A 1 98 ? 9.033 -2.150 -17.722 1.00 92.00 98 ILE A CA 1
ATOM 788 C C . ILE A 1 98 ? 10.050 -3.162 -18.270 1.00 92.00 98 ILE A C 1
ATOM 790 O O . ILE A 1 98 ? 11.017 -2.736 -18.903 1.00 92.00 98 ILE A O 1
ATOM 794 N N . ASP A 1 99 ? 9.885 -4.460 -17.983 1.00 87.50 99 ASP A N 1
ATOM 795 C CA . ASP A 1 99 ? 10.851 -5.516 -18.315 1.00 87.50 99 ASP A CA 1
ATOM 796 C C . ASP A 1 99 ? 12.288 -5.127 -17.929 1.00 87.50 99 ASP A C 1
ATOM 798 O O . ASP A 1 99 ? 13.210 -5.130 -18.753 1.00 87.50 99 ASP A O 1
ATOM 802 N N . PHE A 1 100 ? 12.482 -4.720 -16.667 1.00 84.25 100 PHE A N 1
ATOM 803 C CA . PHE A 1 100 ? 13.761 -4.178 -16.211 1.00 84.25 100 PHE A CA 1
ATOM 804 C C . PHE A 1 100 ? 14.917 -5.151 -16.483 1.00 84.25 100 PHE A C 1
ATOM 806 O O . PHE A 1 100 ? 14.989 -6.240 -15.911 1.00 84.25 100 PHE A O 1
ATOM 813 N N . LYS A 1 101 ? 15.866 -4.722 -17.321 1.00 82.56 101 LYS A N 1
ATOM 814 C CA . LYS A 1 101 ? 17.117 -5.443 -17.558 1.00 82.56 101 LYS A CA 1
ATOM 815 C C . LYS A 1 101 ? 18.218 -4.842 -16.686 1.00 82.56 101 LYS A C 1
ATOM 817 O O . LYS A 1 101 ? 18.514 -3.655 -16.840 1.00 82.56 101 LYS A O 1
ATOM 822 N N . PRO A 1 102 ? 18.844 -5.624 -15.791 1.00 79.38 102 PRO A N 1
ATOM 823 C CA . PRO A 1 102 ? 19.957 -5.129 -15.000 1.00 79.38 102 PRO A CA 1
ATOM 824 C C . PRO A 1 102 ? 21.135 -4.818 -15.930 1.00 79.38 102 PRO A C 1
ATOM 826 O O . PRO A 1 102 ? 21.560 -5.663 -16.715 1.00 79.38 102 PRO A O 1
ATOM 829 N N . VAL A 1 103 ? 21.657 -3.594 -15.847 1.00 81.19 103 VAL A N 1
ATOM 830 C CA . VAL A 1 103 ? 22.852 -3.175 -16.586 1.00 81.19 103 VAL A CA 1
ATOM 831 C C . VAL A 1 103 ? 23.976 -2.962 -15.575 1.00 81.19 103 VAL A C 1
ATOM 833 O O . VAL A 1 103 ? 23.808 -2.170 -14.643 1.00 81.19 103 VAL A O 1
ATOM 836 N N . PRO A 1 104 ? 25.116 -3.655 -15.707 1.00 81.56 104 PRO A N 1
ATOM 837 C CA . PRO A 1 104 ? 26.242 -3.429 -14.821 1.00 81.56 104 PRO A CA 1
ATOM 838 C C . PRO A 1 104 ? 26.828 -2.030 -15.036 1.00 81.56 104 PRO A C 1
ATOM 840 O O . PRO A 1 104 ? 27.134 -1.631 -16.155 1.00 81.56 104 PRO A O 1
ATOM 843 N N . TYR A 1 105 ? 27.044 -1.302 -13.939 1.00 76.88 105 TYR A N 1
ATOM 844 C CA . TYR A 1 105 ? 27.676 0.023 -13.967 1.00 76.88 105 TYR A CA 1
ATOM 845 C C . TYR A 1 105 ? 29.165 -0.023 -14.355 1.00 76.88 105 TYR A C 1
ATOM 847 O O . TYR A 1 105 ? 29.737 0.991 -14.741 1.00 76.88 105 TYR A O 1
ATOM 855 N N . SER A 1 106 ? 29.806 -1.189 -14.220 1.00 80.25 106 SER A N 1
ATOM 856 C CA . SER A 1 106 ? 31.209 -1.423 -14.570 1.00 80.25 106 SER A CA 1
ATOM 857 C C . SER A 1 106 ? 31.438 -2.891 -14.924 1.00 80.25 106 SER A C 1
ATOM 859 O O . SER A 1 106 ? 30.869 -3.779 -14.283 1.00 80.25 106 SER A O 1
ATOM 861 N N . ASN A 1 107 ? 32.340 -3.147 -15.875 1.00 77.31 107 ASN A N 1
ATOM 862 C CA . ASN A 1 107 ? 32.756 -4.492 -16.295 1.00 77.31 107 ASN A CA 1
ATOM 863 C C . ASN A 1 107 ? 33.459 -5.293 -15.184 1.00 77.31 107 ASN A C 1
ATOM 865 O O . ASN A 1 107 ? 33.598 -6.504 -15.299 1.00 77.31 107 ASN A O 1
ATOM 869 N N . GLN A 1 108 ? 33.891 -4.631 -14.105 1.00 80.44 108 GLN A N 1
ATOM 870 C CA . GLN A 1 108 ? 34.480 -5.283 -12.929 1.00 80.44 108 GLN A CA 1
ATOM 871 C C . GLN A 1 108 ? 33.453 -5.589 -11.831 1.00 80.44 108 GLN A C 1
ATOM 873 O O . GLN A 1 108 ? 33.787 -6.258 -10.855 1.00 80.44 108 GLN A O 1
ATOM 878 N N . SER A 1 109 ? 32.219 -5.090 -11.956 1.00 81.44 109 SER A N 1
ATOM 879 C CA . SER A 1 109 ? 31.188 -5.282 -10.935 1.00 81.44 109 SER A CA 1
ATOM 880 C C . SER A 1 109 ? 30.793 -6.753 -10.796 1.00 81.44 109 SER A C 1
ATOM 882 O O . SER A 1 109 ? 30.827 -7.506 -11.768 1.00 81.44 109 SER A O 1
ATOM 884 N N . LEU A 1 110 ? 30.358 -7.150 -9.595 1.00 80.69 110 LEU A N 1
ATOM 885 C CA . LEU A 1 110 ? 29.870 -8.508 -9.329 1.00 80.69 110 LEU A CA 1
ATOM 886 C C . LEU A 1 110 ? 28.766 -8.914 -10.317 1.00 80.69 110 LEU A C 1
ATOM 888 O O . LEU A 1 110 ? 28.763 -10.032 -10.816 1.00 80.69 110 LEU A O 1
ATOM 892 N N . LEU A 1 111 ? 27.871 -7.981 -10.654 1.00 81.44 111 LEU A N 1
ATOM 893 C CA . LEU A 1 111 ? 26.823 -8.200 -11.647 1.00 81.44 111 LEU A CA 1
ATOM 894 C C . LEU A 1 111 ? 27.398 -8.488 -13.042 1.00 81.44 111 LEU A C 1
ATOM 896 O O . LEU A 1 111 ? 26.963 -9.441 -13.678 1.00 81.44 111 LEU A O 1
ATOM 900 N N . ALA A 1 112 ? 28.397 -7.723 -13.497 1.00 80.50 112 ALA A N 1
ATOM 901 C CA . ALA A 1 112 ? 29.071 -7.994 -14.769 1.00 80.50 112 ALA A CA 1
ATOM 902 C C . ALA A 1 112 ? 29.765 -9.360 -14.766 1.00 80.50 112 ALA A C 1
ATOM 904 O O . ALA A 1 112 ? 29.683 -10.089 -15.748 1.00 80.50 112 ALA A O 1
ATOM 905 N N . GLN A 1 113 ? 30.415 -9.729 -13.659 1.00 82.94 113 GLN A N 1
ATOM 906 C CA . GLN A 1 113 ? 31.065 -11.033 -13.532 1.00 82.94 113 GLN A CA 1
ATOM 907 C C . GLN A 1 113 ? 30.052 -12.179 -13.583 1.00 82.94 113 GLN A C 1
ATOM 909 O O . GLN A 1 113 ? 30.293 -13.140 -14.298 1.00 82.94 113 GLN A O 1
ATOM 914 N N . MET A 1 114 ? 28.913 -12.061 -12.891 1.00 81.62 114 MET A N 1
ATOM 915 C CA . MET A 1 114 ? 27.841 -13.065 -12.925 1.00 81.62 114 MET A CA 1
ATOM 916 C C . MET A 1 114 ? 27.176 -13.178 -14.301 1.00 81.62 114 MET A C 1
ATOM 918 O O . MET A 1 114 ? 26.826 -14.274 -14.714 1.00 81.62 114 MET A O 1
ATOM 922 N N . MET A 1 115 ? 26.993 -12.061 -15.009 1.00 82.56 115 MET A N 1
ATOM 923 C CA . MET A 1 115 ? 26.377 -12.059 -16.341 1.00 82.56 115 MET A CA 1
ATOM 924 C C . MET A 1 115 ? 27.310 -12.587 -17.438 1.00 82.56 115 MET A C 1
ATOM 926 O O . MET A 1 115 ? 26.822 -13.127 -18.421 1.00 82.56 115 MET A O 1
ATOM 930 N N . ASN A 1 116 ? 28.628 -12.421 -17.289 1.00 77.75 116 ASN A N 1
ATOM 931 C CA . ASN A 1 116 ? 29.623 -12.839 -18.285 1.00 77.75 116 ASN A CA 1
ATOM 932 C C . ASN A 1 116 ? 30.211 -14.238 -18.021 1.00 77.75 116 ASN A C 1
ATOM 934 O O . ASN A 1 116 ? 30.955 -14.743 -18.858 1.00 77.75 116 ASN A O 1
ATOM 938 N N . SER A 1 117 ? 29.954 -14.839 -16.855 1.00 68.06 117 SER A N 1
ATOM 939 C CA . SER A 1 117 ? 30.427 -16.185 -16.491 1.00 68.06 117 SER A CA 1
ATOM 940 C C . SER A 1 117 ? 29.444 -17.310 -16.841 1.00 68.06 117 SER A C 1
ATOM 942 O O . SER A 1 117 ? 29.690 -18.460 -16.475 1.00 68.06 117 SER A O 1
ATOM 944 N N . THR A 1 118 ? 28.349 -16.985 -17.537 1.00 56.53 118 THR A N 1
ATOM 945 C CA . THR A 1 118 ? 27.352 -17.930 -18.072 1.00 56.53 118 THR A CA 1
ATOM 946 C C . THR A 1 118 ? 27.440 -17.980 -19.588 1.00 56.53 118 THR A C 1
ATOM 948 O O . THR A 1 118 ? 27.234 -19.084 -20.137 1.00 56.53 118 THR A O 1
#

Solvent-accessible surface area (backbone atoms only — not comparable to full-atom values): 6439 Å² total; per-residue (Å²): 131,84,83,77,52,37,60,58,55,48,51,51,49,31,35,51,50,11,36,54,38,4,40,54,12,7,56,45,28,58,80,37,69,74,35,41,56,60,28,57,57,52,57,80,46,44,48,59,54,50,45,71,74,43,62,85,52,57,36,72,95,55,61,90,51,58,78,68,57,32,43,52,52,46,46,64,71,35,43,66,53,20,50,54,30,20,51,51,29,18,52,51,37,25,43,63,64,63,66,69,73,92,73,61,94,39,85,84,36,72,62,29,49,62,68,72,74,113

Sequence (118 aa):
MRELKPENKFALTVYLWGAITGVISGALSVQNRAAWVLGALMFLITDVFVRAILKDDLPEELKGLEGKELRGAILRKAFWGWFLFWLYFTMLVYTVGIDFKPVPYSNQSLLAQMMNST

pLDDT: mean 88.06, std 8.85, range [47.44, 96.94]

Foldseek 3Di:
DDDDQLVRVLLVQLLVQLLVLLLQLQQVCLVPVCSVVVSVVCLLCSLVSSCVPCVVSHPPVLPPDDDPRSSVVSSVVSVVSSVVSSNVSSCVNNCVSNVDDDDDPDCPDPVVVVVVVD

Nearest PDB structures (foldseek):
  6wb9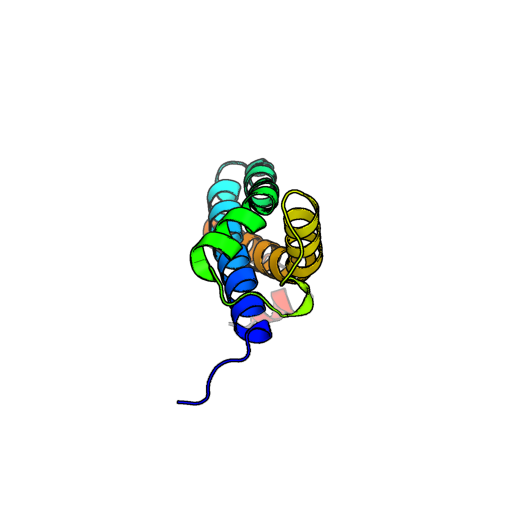-assembly1_6  TM=6.094E-01  e=1.690E+00  Saccharomyces cerevisiae W303
  8bej-assembly1_A  TM=3.328E-01  e=4.143E+00  Homo sapiens
  8dn2-assembly1_D  TM=3.152E-01  e=5.586E+00  Homo sapiens

Secondary structure (DSSP, 8-state):
-PPPPHHHHHHHHHHHHHHHHHHHHHHHHTT-GGGHHHHHHGGGGHHHHHHHHHTT---GGGTT--HHHHHHHHHHHHHHHHHHHHHHHHHHHHHHHTTPPP--SSTTSHHHHHHH--

Mean predicted aligned error: 6.86 Å

Radius of gyration: 19.3 Å; Cα contacts (8 Å, |Δi|>4): 115; chains: 1; bounding box: 52×35×40 Å